Protein AF-A0A9E1ID74-F1 (afdb_monomer_lite)

Foldseek 3Di:
DDDDPPPPPPCPDPQALQLLLLVLLQVVLVVLVFHADPVVSVVSSVVCVCPDPVRSVVSNVQSDSVSCPVVDDNVNSCVVRVVDPPDDDPPDD

Sequence (93 aa):
MSLLLICAVVATGCHNSCQTICLRMAKYADECGYSVPDADIDSCMADYANAVREDLKVCSQYNGSESIQVEWSCDDLGIYWGADTEGDDDDED

pLDDT: mean 81.0, std 16.17, range [46.12, 94.69]

Radius of gyration: 16.9 Å; chains: 1; bounding box: 35×59×40 Å

Structure (mmCIF, N/CA/C/O backbone):
data_AF-A0A9E1ID74-F1
#
_entry.id   AF-A0A9E1ID74-F1
#
loop_
_atom_site.group_PDB
_atom_site.id
_atom_site.type_symbol
_atom_site.label_atom_id
_atom_site.label_alt_id
_atom_site.label_comp_id
_atom_site.label_asym_id
_atom_site.label_entity_id
_atom_site.label_seq_id
_atom_site.pdbx_PDB_ins_code
_atom_site.Cartn_x
_atom_site.Cartn_y
_atom_site.Cartn_z
_atom_site.occupancy
_atom_site.B_iso_or_equiv
_atom_site.auth_seq_id
_atom_site.auth_comp_id
_atom_site.auth_asym_id
_atom_site.auth_atom_id
_atom_site.pdbx_PDB_model_num
ATOM 1 N N . MET A 1 1 ? -16.589 -40.671 -1.075 1.00 46.88 1 MET A N 1
ATOM 2 C CA . MET A 1 1 ? -16.523 -39.369 -1.768 1.00 46.88 1 MET A CA 1
ATOM 3 C C . MET A 1 1 ? -15.412 -38.592 -1.094 1.00 46.88 1 MET A C 1
ATOM 5 O O . MET A 1 1 ? -15.607 -38.092 0.005 1.00 46.88 1 MET A O 1
ATOM 9 N N . SER A 1 2 ? -14.207 -38.699 -1.651 1.00 50.78 2 SER A N 1
ATOM 10 C CA . SER A 1 2 ? -12.974 -38.241 -1.011 1.00 50.78 2 SER A CA 1
ATOM 11 C C . SER A 1 2 ? -12.783 -36.735 -1.159 1.00 50.78 2 SER A C 1
ATOM 13 O O . SER A 1 2 ? -13.080 -36.167 -2.205 1.00 50.78 2 SER A O 1
ATOM 15 N N . LEU A 1 3 ? -12.290 -36.160 -0.063 1.00 54.28 3 LEU A N 1
ATOM 16 C CA . LEU A 1 3 ? -11.874 -34.788 0.198 1.00 54.28 3 LEU A CA 1
ATOM 17 C C . LEU A 1 3 ? -11.276 -34.028 -1.001 1.00 54.28 3 LEU A C 1
ATOM 19 O O . LEU A 1 3 ? -10.272 -34.454 -1.566 1.00 54.28 3 LEU A O 1
ATOM 23 N N . LEU A 1 4 ? -11.780 -32.815 -1.236 1.00 55.09 4 LEU A N 1
ATOM 24 C CA . LEU A 1 4 ? -10.993 -31.700 -1.769 1.00 55.09 4 LEU A CA 1
ATOM 25 C C . LEU A 1 4 ? -11.007 -30.573 -0.732 1.00 55.09 4 LEU A C 1
ATOM 27 O O . LEU A 1 4 ? -11.786 -29.628 -0.804 1.00 55.09 4 LEU A O 1
ATOM 31 N N . LEU A 1 5 ? -10.157 -30.726 0.281 1.00 60.03 5 LEU A N 1
ATOM 32 C CA . LEU A 1 5 ? -9.726 -29.632 1.144 1.00 60.03 5 LEU A CA 1
ATOM 33 C C . LEU A 1 5 ? -8.728 -28.820 0.309 1.00 60.03 5 LEU A C 1
ATOM 35 O O . LEU A 1 5 ? -7.559 -29.184 0.200 1.00 60.03 5 LEU A O 1
ATOM 39 N N . ILE A 1 6 ? -9.218 -27.779 -0.364 1.00 63.28 6 ILE A N 1
ATOM 40 C CA . ILE A 1 6 ? -8.360 -26.790 -1.014 1.00 63.28 6 ILE A CA 1
ATOM 41 C C . ILE A 1 6 ? -7.671 -26.043 0.125 1.00 63.28 6 ILE A C 1
ATOM 43 O O . ILE A 1 6 ? -8.276 -25.208 0.795 1.00 63.28 6 ILE A O 1
ATOM 47 N N . CYS A 1 7 ? -6.418 -26.403 0.393 1.00 46.19 7 CYS A N 1
ATOM 48 C CA . CYS A 1 7 ? -5.524 -25.594 1.201 1.00 46.19 7 CYS A CA 1
ATOM 49 C C . CYS A 1 7 ? -5.383 -24.243 0.498 1.00 46.19 7 CYS A C 1
ATOM 51 O O . CYS A 1 7 ? -4.594 -24.112 -0.436 1.00 46.19 7 CYS A O 1
ATOM 53 N N . ALA A 1 8 ? -6.164 -23.253 0.931 1.00 54.69 8 ALA A N 1
ATOM 54 C CA . ALA A 1 8 ? -5.863 -21.855 0.687 1.00 54.69 8 ALA A CA 1
ATOM 55 C C . ALA A 1 8 ? -4.518 -21.588 1.366 1.00 54.69 8 ALA A C 1
ATOM 57 O O . ALA A 1 8 ? -4.439 -21.335 2.569 1.00 54.69 8 ALA A O 1
ATOM 58 N N . VAL A 1 9 ? -3.439 -21.759 0.604 1.00 52.03 9 VAL A N 1
ATOM 59 C CA . VAL A 1 9 ? -2.127 -21.244 0.962 1.00 52.03 9 VAL A CA 1
ATOM 60 C C . VAL A 1 9 ? -2.303 -19.738 0.925 1.00 52.03 9 VAL A C 1
ATOM 62 O O . VAL A 1 9 ? -2.145 -19.110 -0.115 1.00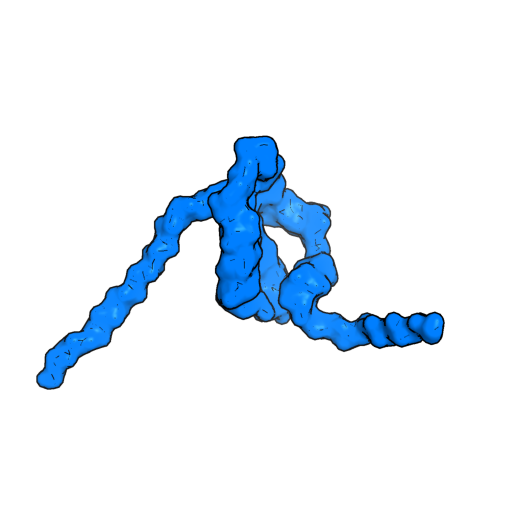 52.03 9 VAL A O 1
ATOM 65 N N . VAL A 1 10 ? -2.702 -19.166 2.059 1.00 51.94 10 VAL A N 1
ATOM 66 C CA . VAL A 1 10 ? -2.506 -17.748 2.317 1.00 51.94 10 VAL A CA 1
ATOM 67 C C . VAL A 1 10 ? -0.995 -17.621 2.397 1.00 51.94 10 VAL A C 1
ATOM 69 O O . VAL A 1 10 ? -0.381 -17.851 3.439 1.00 51.94 10 VAL A O 1
ATOM 72 N N . ALA A 1 11 ? -0.374 -17.425 1.237 1.00 48.16 11 ALA A N 1
ATOM 73 C CA . ALA A 1 11 ? 1.009 -17.037 1.144 1.00 48.16 11 ALA A CA 1
ATOM 74 C C . ALA A 1 11 ? 1.066 -15.662 1.801 1.00 48.16 11 ALA A C 1
ATOM 76 O O . ALA A 1 11 ? 0.913 -14.638 1.148 1.00 48.16 11 ALA A O 1
ATOM 77 N N . THR A 1 12 ? 1.251 -15.635 3.119 1.00 53.47 12 THR A N 1
ATOM 78 C CA . THR A 1 12 ? 1.775 -14.467 3.814 1.00 53.47 12 THR A CA 1
ATOM 79 C C . THR A 1 12 ? 3.221 -14.335 3.349 1.00 53.47 12 THR A C 1
ATOM 81 O O . THR A 1 12 ? 4.159 -14.720 4.051 1.00 53.47 12 THR A O 1
ATOM 84 N N . GLY A 1 13 ? 3.388 -13.929 2.088 1.00 58.72 13 GLY A N 1
ATOM 85 C CA . GLY A 1 13 ? 4.668 -13.585 1.513 1.00 58.72 13 GLY A CA 1
ATOM 86 C C . GLY A 1 13 ? 5.272 -12.496 2.380 1.00 58.72 13 GLY A C 1
ATOM 87 O O . GLY A 1 13 ? 4.562 -11.653 2.928 1.00 58.72 13 GLY A O 1
ATOM 88 N N . CYS A 1 14 ? 6.585 -12.540 2.570 1.00 72.00 14 CYS A N 1
ATOM 89 C CA . CYS A 1 14 ? 7.290 -11.439 3.205 1.00 72.00 14 CYS A CA 1
ATOM 90 C C . CYS A 1 14 ? 7.087 -10.183 2.351 1.00 72.00 14 CYS A C 1
ATOM 92 O O . CYS A 1 14 ? 7.803 -9.983 1.374 1.00 72.00 14 CYS A O 1
ATOM 94 N N . HIS A 1 15 ? 6.101 -9.362 2.706 1.00 85.25 15 HIS A N 1
ATOM 95 C CA . HIS A 1 15 ? 5.887 -8.071 2.078 1.00 85.25 15 HIS A CA 1
ATOM 96 C C . HIS A 1 15 ? 6.904 -7.081 2.629 1.00 85.25 15 HIS A C 1
ATOM 98 O O . HIS A 1 15 ? 7.155 -7.021 3.836 1.00 85.25 15 HIS A O 1
ATOM 104 N N . ASN A 1 16 ? 7.503 -6.300 1.739 1.00 88.12 16 ASN A N 1
ATOM 105 C CA . ASN A 1 16 ? 8.372 -5.214 2.152 1.00 88.12 16 ASN A CA 1
ATOM 106 C C . ASN A 1 16 ? 7.550 -4.006 2.652 1.00 88.12 16 ASN A C 1
ATOM 108 O O . ASN A 1 16 ? 6.315 -3.974 2.580 1.00 88.12 16 ASN A O 1
ATOM 112 N N . SER A 1 17 ? 8.238 -2.996 3.188 1.00 89.81 17 SER A N 1
ATOM 113 C CA . SER A 1 17 ? 7.586 -1.819 3.770 1.00 89.81 17 SER A CA 1
ATOM 114 C C . SER A 1 17 ? 6.699 -1.056 2.783 1.00 89.81 17 SER A C 1
ATOM 116 O O . SER A 1 17 ? 5.713 -0.476 3.231 1.00 89.81 17 SER A O 1
ATOM 118 N N . CYS A 1 18 ? 7.028 -1.061 1.486 1.00 90.19 18 CYS A N 1
ATOM 119 C CA . CYS A 1 18 ? 6.259 -0.397 0.429 1.00 90.19 18 CYS A CA 1
ATOM 120 C C . CYS A 1 18 ? 5.058 -1.234 -0.018 1.00 90.19 18 CYS A C 1
ATOM 122 O O . CYS A 1 18 ? 3.957 -0.713 -0.113 1.00 90.19 18 CYS A O 1
ATOM 124 N N . GLN A 1 19 ? 5.209 -2.551 -0.164 1.00 93.44 19 GLN A N 1
ATOM 125 C CA . GLN A 1 19 ? 4.073 -3.446 -0.442 1.00 93.44 19 GLN A CA 1
ATOM 126 C C . GLN A 1 19 ? 3.014 -3.393 0.671 1.00 93.44 19 GLN A C 1
ATOM 128 O O . GLN A 1 19 ? 1.816 -3.496 0.426 1.00 93.44 19 GLN A O 1
ATOM 133 N N . THR A 1 20 ? 3.451 -3.162 1.911 1.00 92.50 20 THR A N 1
ATOM 134 C CA . THR A 1 20 ? 2.544 -2.957 3.049 1.00 92.50 20 THR A CA 1
ATOM 135 C C . THR A 1 20 ? 1.709 -1.675 2.915 1.00 92.50 20 THR A C 1
ATOM 137 O O . THR A 1 20 ? 0.609 -1.623 3.463 1.00 92.50 20 THR A O 1
ATOM 140 N N . ILE A 1 21 ? 2.193 -0.653 2.197 1.00 92.38 21 ILE A N 1
ATOM 141 C CA . ILE A 1 21 ? 1.428 0.576 1.937 1.00 92.38 21 ILE A CA 1
ATOM 142 C C . ILE A 1 21 ? 0.216 0.263 1.065 1.00 92.38 21 ILE A C 1
ATOM 144 O O . ILE A 1 21 ? -0.879 0.656 1.451 1.00 92.38 21 ILE A O 1
ATOM 148 N N . CYS A 1 22 ? 0.378 -0.522 -0.007 1.00 93.62 22 CYS A N 1
ATOM 149 C CA . CYS A 1 22 ? -0.728 -0.939 -0.880 1.00 93.62 22 CYS A CA 1
ATOM 150 C C . CYS A 1 22 ? -1.894 -1.535 -0.082 1.00 93.62 22 CYS A C 1
ATOM 152 O O . CYS A 1 22 ? -3.035 -1.105 -0.209 1.00 93.62 22 CYS A O 1
ATOM 154 N N . LEU A 1 23 ? -1.590 -2.467 0.827 1.00 92.69 23 LEU A N 1
ATOM 155 C CA . LEU A 1 23 ? -2.598 -3.115 1.672 1.00 92.69 23 LEU A CA 1
ATOM 156 C C . LEU A 1 23 ? -3.300 -2.134 2.616 1.00 92.69 23 LEU A C 1
ATOM 158 O O . LEU A 1 23 ? -4.491 -2.264 2.889 1.00 92.69 23 LEU A O 1
ATOM 162 N N . ARG A 1 24 ? -2.560 -1.163 3.156 1.00 93.62 24 ARG A N 1
ATOM 163 C CA . ARG A 1 24 ? -3.112 -0.178 4.093 1.00 93.62 24 ARG A CA 1
ATOM 164 C C . ARG A 1 24 ? -3.930 0.891 3.376 1.00 93.62 24 ARG A C 1
ATOM 166 O O . ARG A 1 24 ? -4.968 1.270 3.902 1.00 93.62 24 ARG A O 1
ATOM 173 N N . MET A 1 25 ? -3.505 1.322 2.190 1.00 93.75 25 MET A N 1
ATOM 174 C CA . MET A 1 25 ? -4.274 2.217 1.327 1.00 93.75 25 MET A CA 1
ATOM 175 C C . MET A 1 25 ? -5.563 1.553 0.853 1.00 93.75 25 MET A C 1
ATOM 177 O O . MET A 1 25 ? -6.612 2.175 0.934 1.00 93.75 25 MET A O 1
ATOM 181 N N . ALA A 1 26 ? -5.513 0.285 0.436 1.00 94.12 26 ALA A N 1
ATOM 182 C CA . ALA A 1 26 ? -6.708 -0.460 0.042 1.00 94.12 26 ALA A CA 1
ATOM 183 C C . ALA A 1 26 ? -7.686 -0.627 1.214 1.00 94.12 26 ALA A C 1
ATOM 185 O O . ALA A 1 26 ? -8.883 -0.404 1.069 1.00 94.12 26 ALA A O 1
ATOM 186 N N . LYS A 1 27 ? -7.171 -0.937 2.412 1.00 93.81 27 LYS A N 1
ATOM 187 C CA . LYS A 1 27 ? -7.998 -0.975 3.621 1.00 93.81 27 LYS A CA 1
ATOM 188 C C . LYS A 1 27 ? -8.622 0.386 3.935 1.00 93.81 27 LYS A C 1
ATOM 190 O O . LYS A 1 27 ? -9.786 0.441 4.307 1.00 93.81 27 LYS A O 1
ATOM 195 N N . TYR A 1 28 ? -7.856 1.468 3.832 1.00 94.69 28 TYR A N 1
ATOM 196 C CA . TYR A 1 28 ? -8.394 2.794 4.111 1.00 94.69 28 TYR A CA 1
ATOM 197 C C . TYR A 1 28 ? -9.425 3.215 3.048 1.00 94.69 28 TYR A C 1
ATOM 199 O O . TYR A 1 28 ? -10.436 3.820 3.383 1.00 94.69 28 TYR A O 1
ATOM 207 N N . ALA A 1 29 ? -9.242 2.803 1.792 1.00 94.06 29 ALA A N 1
ATOM 208 C CA . ALA A 1 29 ? -10.223 3.005 0.732 1.00 94.06 29 ALA A CA 1
ATOM 209 C C . ALA A 1 29 ? -11.547 2.281 1.043 1.00 94.06 29 ALA A C 1
ATOM 211 O O . ALA A 1 29 ? -12.607 2.891 0.916 1.00 94.06 29 ALA A O 1
ATOM 212 N N . ASP A 1 30 ? -11.490 1.047 1.559 1.00 93.00 30 ASP A N 1
ATOM 213 C CA . ASP A 1 30 ? -12.671 0.311 2.047 1.00 93.00 30 ASP A CA 1
ATOM 214 C C . ASP A 1 30 ? -13.367 1.049 3.204 1.00 93.00 30 ASP A C 1
ATOM 216 O O . ASP A 1 30 ? -14.587 1.218 3.194 1.00 93.00 30 ASP A O 1
ATOM 220 N N . GLU A 1 31 ? -12.597 1.599 4.150 1.00 93.88 31 GLU A N 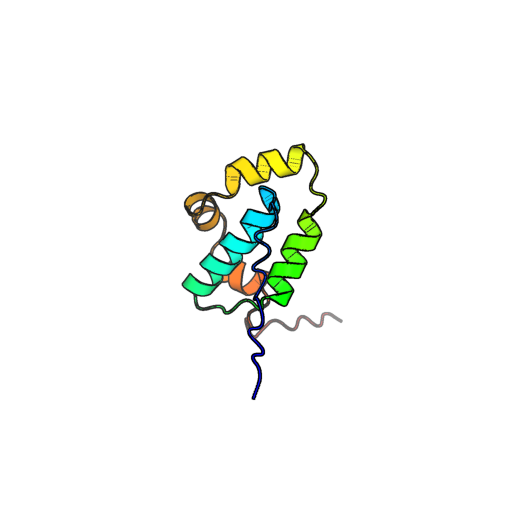1
ATOM 221 C CA . GLU A 1 31 ? -13.120 2.448 5.234 1.00 93.88 31 GLU A CA 1
ATOM 222 C C . GLU A 1 31 ? -13.782 3.741 4.706 1.00 93.88 31 GLU A C 1
ATOM 224 O O . GLU A 1 31 ? -14.720 4.247 5.327 1.00 93.88 31 GLU A O 1
ATOM 229 N N . CYS A 1 32 ? -13.334 4.251 3.555 1.00 92.56 32 CYS A N 1
ATOM 230 C CA . CYS A 1 32 ? -13.929 5.379 2.832 1.00 92.56 32 CYS A CA 1
ATOM 231 C C . CYS A 1 32 ? -15.144 4.990 1.962 1.00 92.56 32 CYS A C 1
ATOM 233 O O . CYS A 1 32 ? -15.833 5.879 1.463 1.00 92.56 32 CYS A O 1
ATOM 235 N N . GLY A 1 33 ? -15.440 3.694 1.802 1.00 92.88 33 GLY A N 1
ATOM 236 C CA . GLY A 1 33 ? -16.561 3.183 1.007 1.00 92.88 33 GLY A CA 1
ATOM 237 C C . GLY A 1 33 ? -16.207 2.733 -0.415 1.00 92.88 33 GLY A C 1
ATOM 238 O O . GLY A 1 33 ? -17.112 2.386 -1.174 1.00 92.88 33 GLY A O 1
ATOM 239 N N . TYR A 1 34 ? -14.922 2.702 -0.772 1.00 89.75 34 TYR A N 1
ATOM 240 C CA . TYR A 1 34 ? -14.437 2.242 -2.071 1.00 89.75 34 TYR A CA 1
ATOM 241 C C . TYR A 1 34 ? -13.951 0.796 -1.987 1.00 89.75 34 TYR A C 1
ATOM 243 O O . TYR A 1 34 ? -13.088 0.461 -1.179 1.00 89.75 34 TYR A O 1
ATOM 251 N N . SER A 1 35 ? -14.480 -0.073 -2.847 1.00 90.19 35 SER A N 1
ATOM 252 C CA . SER A 1 35 ? -14.006 -1.453 -2.933 1.00 90.19 35 SER A CA 1
ATOM 253 C C . SER A 1 35 ? -12.850 -1.538 -3.922 1.00 90.19 35 SER A C 1
ATOM 255 O O . SER A 1 35 ? -13.028 -1.237 -5.099 1.00 90.19 35 SER A O 1
ATOM 257 N N . VAL A 1 36 ? -11.677 -1.953 -3.443 1.00 90.69 36 VAL A N 1
ATOM 258 C CA . VAL A 1 36 ? -10.484 -2.140 -4.277 1.00 90.69 36 VAL A CA 1
ATOM 259 C C . VAL A 1 36 ? -10.373 -3.616 -4.675 1.00 90.69 36 VAL A C 1
ATOM 261 O O . VAL A 1 36 ? -10.283 -4.467 -3.786 1.00 90.69 36 VAL A O 1
ATOM 264 N N . PRO A 1 37 ? -10.379 -3.955 -5.976 1.00 91.56 37 PRO A N 1
ATOM 265 C CA . PRO A 1 37 ? -10.166 -5.321 -6.439 1.00 91.56 37 PRO A CA 1
ATOM 266 C C . PRO A 1 37 ? -8.810 -5.883 -5.998 1.00 91.56 37 PRO A C 1
ATOM 268 O O . PRO A 1 37 ? -7.783 -5.219 -6.121 1.00 91.56 37 PRO A O 1
ATOM 271 N N . ASP A 1 38 ? -8.777 -7.154 -5.583 1.00 90.62 38 ASP A N 1
ATOM 272 C CA . ASP A 1 38 ? -7.528 -7.839 -5.205 1.00 90.62 38 ASP A CA 1
ATOM 273 C C . ASP A 1 38 ? -6.457 -7.762 -6.311 1.00 90.62 38 ASP A C 1
ATOM 275 O O . ASP A 1 38 ? -5.271 -7.651 -6.018 1.00 90.62 38 ASP A O 1
ATOM 279 N N . ALA A 1 39 ? -6.870 -7.759 -7.585 1.00 90.44 39 ALA A N 1
ATOM 280 C CA . ALA A 1 39 ? -5.967 -7.624 -8.728 1.00 90.44 39 ALA A CA 1
ATOM 281 C C . ALA A 1 39 ? -5.214 -6.281 -8.749 1.00 90.44 39 ALA A C 1
ATOM 283 O O . ALA A 1 39 ? -4.042 -6.247 -9.126 1.00 90.44 39 ALA A O 1
ATOM 284 N N . ASP A 1 40 ? -5.852 -5.197 -8.306 1.00 91.94 40 ASP A N 1
ATOM 285 C CA . ASP A 1 40 ? -5.240 -3.866 -8.260 1.00 91.94 40 ASP A CA 1
ATOM 286 C C . ASP A 1 40 ? -4.291 -3.753 -7.063 1.00 91.94 40 ASP A C 1
ATOM 288 O O . ASP A 1 40 ? -3.196 -3.194 -7.170 1.00 91.94 40 ASP A O 1
ATOM 292 N N . ILE A 1 41 ? -4.653 -4.382 -5.941 1.00 92.88 41 ILE A N 1
ATOM 293 C CA . ILE A 1 41 ? -3.774 -4.520 -4.774 1.00 92.88 41 ILE A CA 1
ATOM 294 C C . ILE A 1 41 ? -2.523 -5.324 -5.152 1.00 92.88 41 ILE A C 1
ATOM 296 O O . ILE A 1 41 ? -1.404 -4.910 -4.836 1.00 92.88 41 ILE A O 1
ATOM 300 N N . ASP A 1 42 ? -2.693 -6.445 -5.854 1.00 92.19 42 ASP A N 1
ATOM 301 C CA . ASP A 1 42 ? -1.597 -7.280 -6.347 1.00 92.19 42 ASP A CA 1
ATOM 302 C C . ASP A 1 42 ? -0.710 -6.522 -7.340 1.00 92.19 42 ASP A C 1
ATOM 304 O O . ASP A 1 42 ? 0.518 -6.613 -7.250 1.00 92.19 42 ASP A O 1
ATOM 308 N N . SER A 1 43 ? -1.304 -5.733 -8.240 1.00 91.38 43 SER A N 1
ATOM 309 C CA . SER A 1 43 ? -0.561 -4.870 -9.163 1.00 91.38 43 SER A CA 1
ATOM 310 C C . SER A 1 43 ? 0.283 -3.843 -8.403 1.00 91.38 43 SER A C 1
ATOM 312 O O . SER A 1 43 ? 1.493 -3.767 -8.622 1.00 91.38 43 SER A O 1
ATOM 314 N N . CYS A 1 44 ? -0.305 -3.138 -7.430 1.00 92.50 44 CYS A N 1
ATOM 315 C CA . CYS A 1 44 ? 0.426 -2.209 -6.565 1.00 92.50 44 CYS A CA 1
ATOM 316 C C . CYS A 1 44 ? 1.590 -2.912 -5.846 1.00 92.50 44 CYS A C 1
ATOM 318 O O . CYS A 1 44 ? 2.721 -2.422 -5.809 1.00 92.50 44 CYS A O 1
ATOM 320 N N . MET A 1 45 ? 1.357 -4.108 -5.296 1.00 92.75 45 MET A N 1
ATOM 321 C CA . MET A 1 45 ? 2.410 -4.874 -4.626 1.00 92.75 45 MET A CA 1
ATOM 322 C C . MET A 1 45 ? 3.514 -5.337 -5.585 1.00 92.75 45 MET A C 1
ATOM 324 O O . MET A 1 45 ? 4.672 -5.447 -5.161 1.00 92.75 45 MET A O 1
ATOM 328 N N . ALA A 1 46 ? 3.186 -5.627 -6.844 1.00 91.75 46 ALA A N 1
ATOM 329 C CA . ALA A 1 46 ? 4.151 -6.021 -7.863 1.00 91.75 46 ALA A CA 1
ATOM 330 C C . ALA A 1 46 ? 5.087 -4.862 -8.235 1.00 91.75 46 ALA A C 1
ATOM 332 O O . ALA A 1 46 ? 6.301 -5.075 -8.313 1.00 91.75 46 ALA A O 1
ATOM 333 N N . ASP A 1 47 ? 4.561 -3.641 -8.351 1.00 89.62 47 ASP A N 1
ATOM 334 C CA . ASP A 1 47 ? 5.356 -2.438 -8.631 1.00 89.62 47 ASP A CA 1
ATOM 335 C C . ASP A 1 47 ? 6.407 -2.189 -7.541 1.00 89.62 47 ASP A C 1
ATOM 337 O O . ASP A 1 47 ? 7.568 -1.873 -7.817 1.00 89.62 47 ASP A O 1
ATOM 341 N N . TYR A 1 48 ? 6.042 -2.445 -6.283 1.00 89.44 48 TYR A N 1
ATOM 342 C CA . TYR A 1 48 ? 6.947 -2.294 -5.146 1.00 89.44 48 TYR A CA 1
ATOM 343 C C . TYR A 1 48 ? 7.756 -3.547 -4.798 1.00 89.44 48 TYR A C 1
ATOM 345 O O . TYR A 1 48 ? 8.535 -3.515 -3.840 1.00 89.44 48 TYR A O 1
ATOM 353 N N . ALA A 1 49 ? 7.640 -4.647 -5.549 1.00 89.44 49 ALA A N 1
ATOM 354 C CA . ALA A 1 49 ? 8.353 -5.891 -5.244 1.00 89.44 49 ALA A CA 1
ATOM 355 C C . ALA A 1 49 ? 9.882 -5.719 -5.252 1.00 89.44 49 ALA A C 1
ATOM 357 O O . ALA A 1 49 ? 10.585 -6.372 -4.481 1.00 89.44 49 ALA A O 1
ATOM 358 N N . ASN A 1 50 ? 10.386 -4.797 -6.079 1.00 86.88 50 ASN A N 1
ATOM 359 C CA . ASN A 1 50 ? 11.812 -4.506 -6.233 1.00 86.88 50 ASN A CA 1
ATOM 360 C C . ASN A 1 50 ? 12.209 -3.116 -5.706 1.00 86.88 50 ASN A C 1
ATOM 362 O O . ASN A 1 50 ? 13.238 -2.583 -6.123 1.00 86.88 50 ASN A O 1
ATOM 366 N N . ALA A 1 51 ? 11.412 -2.529 -4.803 1.00 88.19 51 ALA A N 1
ATOM 367 C CA . ALA A 1 51 ? 11.696 -1.222 -4.213 1.00 88.19 51 ALA A CA 1
ATOM 368 C C . ALA A 1 51 ? 13.125 -1.167 -3.641 1.00 88.19 51 ALA A C 1
ATOM 370 O O . ALA A 1 51 ? 13.559 -2.063 -2.904 1.00 88.19 51 ALA A O 1
ATOM 371 N N . VAL A 1 52 ? 13.875 -0.115 -3.985 1.00 90.31 52 VAL A N 1
ATOM 372 C CA . VAL A 1 52 ? 15.266 0.019 -3.538 1.00 90.31 52 VAL A CA 1
ATOM 373 C C . VAL A 1 52 ? 15.326 0.424 -2.066 1.00 90.31 52 VAL A C 1
ATOM 375 O O . VAL A 1 52 ? 14.347 0.864 -1.468 1.00 90.31 52 VAL A O 1
ATOM 378 N N . ARG A 1 53 ? 16.501 0.285 -1.439 1.00 88.25 53 ARG A N 1
ATOM 379 C CA . ARG A 1 53 ? 16.684 0.550 0.002 1.00 88.25 53 ARG A CA 1
ATOM 380 C C . ARG A 1 53 ? 16.188 1.936 0.438 1.00 88.25 53 ARG A C 1
ATOM 382 O O . ARG A 1 53 ? 15.715 2.068 1.566 1.00 88.25 53 ARG A O 1
ATOM 389 N N . GLU A 1 54 ? 16.347 2.949 -0.406 1.00 90.75 54 GLU A N 1
ATOM 390 C CA . GLU A 1 54 ? 15.905 4.315 -0.108 1.00 90.75 54 GLU A CA 1
ATOM 391 C C . GLU A 1 54 ? 14.378 4.395 -0.040 1.00 90.75 54 GLU A C 1
ATOM 393 O O . GLU A 1 54 ? 13.850 4.830 0.985 1.00 90.75 54 GLU A O 1
ATOM 398 N N . ASP A 1 55 ? 13.680 3.841 -1.031 1.00 87.12 55 ASP A N 1
ATOM 399 C CA . ASP A 1 55 ? 12.216 3.747 -1.048 1.00 87.12 55 ASP A CA 1
ATOM 400 C C . ASP A 1 55 ? 11.705 2.939 0.141 1.00 87.12 55 ASP A C 1
ATOM 402 O O . ASP A 1 55 ? 10.824 3.384 0.869 1.00 87.12 55 ASP A O 1
ATOM 406 N N . LEU A 1 56 ? 12.330 1.794 0.437 1.00 88.88 56 LEU A N 1
ATOM 407 C CA . LEU A 1 56 ? 11.972 0.971 1.594 1.00 88.88 56 LEU A CA 1
ATOM 408 C C . LEU A 1 56 ? 12.057 1.749 2.913 1.00 88.88 56 LEU A C 1
ATOM 410 O O . LEU A 1 56 ? 11.245 1.528 3.815 1.00 88.88 56 LEU A O 1
ATOM 414 N N . LYS A 1 57 ? 13.026 2.665 3.039 1.00 90.62 57 LYS A N 1
ATOM 415 C CA . LYS A 1 57 ? 13.173 3.527 4.215 1.00 90.62 57 LYS A CA 1
ATOM 416 C C . LYS A 1 57 ? 12.080 4.593 4.265 1.00 90.62 57 LYS A C 1
ATOM 418 O O . LYS A 1 57 ? 11.581 4.875 5.354 1.00 90.62 57 LYS A O 1
ATOM 423 N N . VAL A 1 58 ? 11.718 5.189 3.131 1.00 89.00 58 VAL A N 1
ATOM 424 C CA . VAL A 1 58 ? 10.596 6.137 3.047 1.00 89.00 58 VAL A CA 1
ATOM 42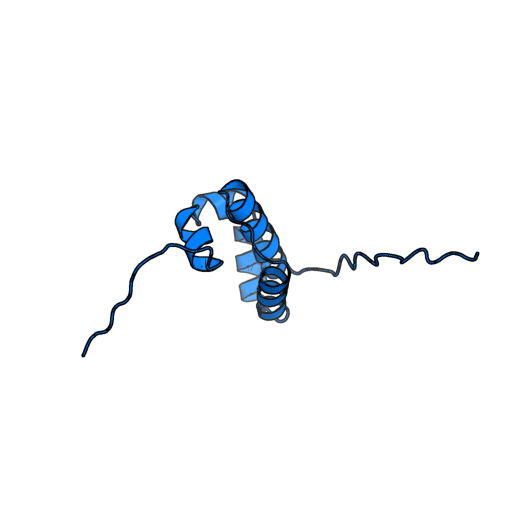5 C C . VAL A 1 58 ? 9.300 5.418 3.404 1.00 89.00 58 VAL A C 1
ATOM 427 O O . VAL A 1 58 ? 8.641 5.787 4.371 1.00 89.00 58 VAL A O 1
ATOM 430 N N . CYS A 1 59 ? 8.999 4.305 2.742 1.00 88.44 59 CYS A N 1
ATOM 431 C CA . CYS A 1 59 ? 7.810 3.518 3.025 1.00 88.44 59 CYS A CA 1
ATOM 432 C C . CYS A 1 59 ? 7.760 3.044 4.480 1.00 88.44 59 CYS A C 1
ATOM 434 O O . CYS A 1 59 ? 6.708 3.057 5.100 1.00 88.44 59 CYS A O 1
ATOM 436 N N . SER A 1 60 ? 8.891 2.667 5.082 1.00 88.81 60 SER A N 1
ATOM 437 C CA . SER A 1 60 ? 8.920 2.295 6.501 1.00 88.81 60 SER A CA 1
ATOM 438 C C . SER A 1 60 ? 8.563 3.444 7.446 1.00 88.81 60 SER A C 1
ATOM 440 O O . SER A 1 60 ? 8.131 3.170 8.563 1.00 88.81 60 SER A O 1
ATOM 442 N N . GLN A 1 61 ? 8.791 4.696 7.049 1.00 90.50 61 GLN A N 1
ATOM 443 C CA . GLN A 1 61 ? 8.443 5.869 7.851 1.00 90.50 61 GLN A CA 1
ATOM 444 C C . GLN A 1 61 ? 6.968 6.238 7.694 1.00 9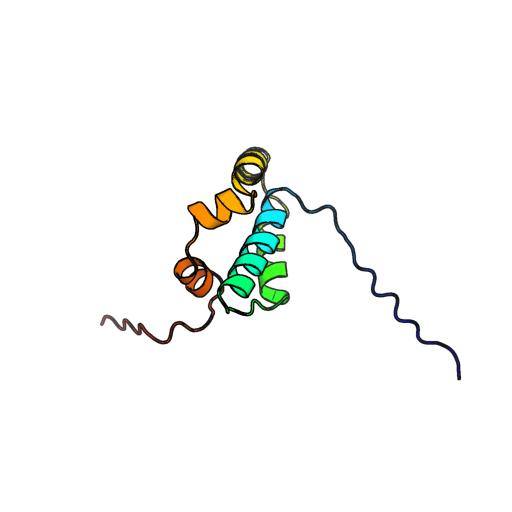0.50 61 GLN A C 1
ATOM 446 O O . GLN A 1 61 ? 6.338 6.611 8.677 1.00 90.50 61 GLN A O 1
ATOM 451 N N . TYR A 1 62 ? 6.424 6.097 6.484 1.00 85.69 62 TYR A N 1
ATOM 452 C CA . TYR A 1 62 ? 5.080 6.573 6.146 1.00 85.69 62 TYR A CA 1
ATOM 453 C C . TYR A 1 62 ? 4.027 5.475 6.028 1.00 85.69 62 TYR A C 1
ATOM 455 O O . TYR A 1 62 ? 2.858 5.782 5.835 1.00 85.69 62 TYR A O 1
ATOM 463 N N . ASN A 1 63 ? 4.383 4.195 6.174 1.00 84.50 63 ASN A N 1
ATOM 464 C CA . ASN A 1 63 ? 3.383 3.141 6.039 1.00 84.50 63 ASN A CA 1
ATOM 465 C C . ASN A 1 63 ? 2.368 3.120 7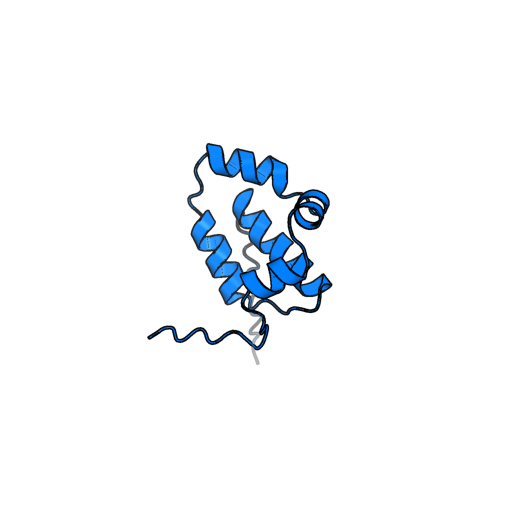.183 1.00 84.50 63 ASN A C 1
ATOM 467 O O . ASN A 1 63 ? 1.367 2.432 7.038 1.00 84.50 63 ASN A O 1
ATOM 471 N N . GLY A 1 64 ? 2.588 3.800 8.315 1.00 86.81 64 GLY A N 1
ATOM 472 C CA . GLY A 1 64 ? 1.658 3.822 9.452 1.00 86.81 64 GLY A CA 1
ATOM 473 C C . GLY A 1 64 ? 0.237 4.224 9.048 1.00 86.81 64 GLY A C 1
ATOM 474 O O . GLY A 1 64 ? 0.066 5.122 8.236 1.00 86.81 64 GLY A O 1
ATOM 475 N N . SER A 1 65 ? -0.787 3.585 9.625 1.00 84.19 65 SER A N 1
ATOM 476 C CA . SER A 1 65 ? -2.187 3.909 9.300 1.00 84.19 65 SER A CA 1
ATOM 477 C C . SER A 1 65 ? -2.520 5.385 9.532 1.00 84.19 65 SER A C 1
ATOM 479 O O . SER A 1 65 ? -3.169 5.990 8.693 1.00 84.19 65 SER A O 1
ATOM 481 N N . GLU A 1 66 ? -2.015 5.984 10.614 1.00 89.25 66 GLU A N 1
ATOM 482 C CA . GLU A 1 66 ? -2.178 7.421 10.876 1.00 89.25 66 GLU A CA 1
ATOM 483 C C . GLU A 1 66 ? -1.471 8.278 9.816 1.00 89.25 66 GLU A C 1
ATOM 485 O O . GLU A 1 66 ? -2.045 9.235 9.316 1.00 89.25 66 GLU A O 1
ATOM 490 N N . SER A 1 67 ? -0.252 7.907 9.411 1.00 90.00 67 SER A N 1
ATOM 491 C CA . SER A 1 67 ? 0.493 8.621 8.367 1.00 90.00 67 SER A CA 1
ATOM 492 C C . SER A 1 67 ? -0.218 8.574 7.017 1.00 90.00 67 SER A C 1
ATOM 494 O O . SER A 1 67 ? -0.266 9.584 6.326 1.00 90.00 67 SER A O 1
ATOM 496 N N . ILE A 1 68 ? -0.803 7.426 6.668 1.00 88.69 68 ILE A N 1
ATOM 497 C CA . ILE A 1 68 ? -1.595 7.272 5.445 1.00 88.69 68 ILE A CA 1
ATOM 498 C C . ILE A 1 68 ? -2.847 8.153 5.509 1.00 88.69 68 ILE A C 1
ATOM 500 O O . ILE A 1 68 ? -3.121 8.845 4.545 1.00 88.69 68 ILE A O 1
ATOM 504 N N . GLN A 1 69 ? -3.557 8.194 6.639 1.00 89.31 69 GLN A N 1
ATOM 505 C CA . GLN A 1 69 ? -4.759 9.029 6.806 1.00 89.31 69 GLN A CA 1
ATOM 506 C C . GLN A 1 69 ? -4.470 10.537 6.858 1.00 89.31 69 GLN A C 1
ATOM 508 O O . GLN A 1 69 ? -5.354 11.344 6.594 1.00 89.31 69 GLN A O 1
ATOM 513 N N . VAL A 1 70 ? -3.255 10.929 7.247 1.00 91.81 70 VAL A N 1
ATOM 514 C CA . VAL A 1 70 ? -2.820 12.333 7.219 1.00 91.81 70 VAL A CA 1
ATOM 515 C C . VAL A 1 70 ? -2.465 12.773 5.801 1.00 91.81 70 VAL A C 1
ATOM 517 O O . VAL A 1 70 ? -2.725 13.920 5.449 1.00 91.81 70 VAL A O 1
ATOM 520 N N . GLU A 1 71 ? -1.856 11.884 5.017 1.00 89.38 71 GLU A N 1
ATOM 521 C CA . GLU A 1 71 ? -1.341 12.211 3.684 1.00 89.38 71 GLU A CA 1
ATOM 522 C C . GLU A 1 71 ? -2.366 11.986 2.566 1.00 89.38 71 GLU A C 1
ATOM 524 O O . GLU A 1 71 ? -2.342 12.695 1.566 1.00 89.38 71 GLU A O 1
ATOM 529 N N . TRP A 1 72 ? -3.268 11.019 2.731 1.00 92.00 72 TRP A N 1
ATOM 530 C CA . TRP A 1 72 ? -4.268 10.647 1.734 1.00 92.00 72 TRP A CA 1
ATOM 531 C C . TRP A 1 72 ? -5.663 10.958 2.254 1.00 92.00 72 TRP A C 1
ATOM 533 O O . TRP A 1 72 ? -6.035 10.514 3.339 1.00 92.00 72 TRP A O 1
ATOM 543 N N . SER A 1 73 ? -6.455 11.683 1.471 1.00 93.88 73 SER A N 1
ATOM 544 C CA . SER A 1 73 ? -7.891 11.799 1.710 1.00 93.88 73 SER A CA 1
ATOM 545 C C . SER A 1 73 ? -8.654 10.613 1.110 1.00 93.88 73 SER A C 1
ATOM 547 O O . SER A 1 73 ? -8.129 9.844 0.301 1.00 93.88 73 SER A O 1
ATOM 549 N N . CYS A 1 74 ? -9.926 10.468 1.489 1.00 93.19 74 CYS A N 1
ATOM 550 C CA . CYS A 1 74 ? -10.806 9.494 0.847 1.00 93.19 74 CYS A CA 1
ATOM 551 C C . CYS A 1 74 ? -10.966 9.768 -0.657 1.00 93.19 74 CYS A C 1
ATOM 553 O O . CYS A 1 74 ? -11.003 8.818 -1.432 1.00 93.19 74 CYS A O 1
ATOM 555 N N . ASP A 1 75 ? -11.021 11.036 -1.073 1.00 92.25 75 ASP A N 1
ATOM 556 C CA . ASP A 1 75 ? -11.122 11.404 -2.489 1.00 92.25 75 ASP A CA 1
ATOM 557 C C . ASP A 1 75 ? -9.854 10.996 -3.255 1.00 92.25 75 ASP A C 1
ATOM 559 O O . ASP A 1 75 ? -9.947 10.392 -4.323 1.00 92.25 75 ASP A O 1
ATOM 563 N N . ASP A 1 76 ? -8.671 11.211 -2.664 1.00 92.19 76 ASP A N 1
ATOM 564 C CA . ASP A 1 76 ? -7.395 10.788 -3.261 1.00 92.19 76 ASP A CA 1
ATOM 565 C C . ASP A 1 76 ? -7.341 9.271 -3.460 1.00 92.19 76 ASP A C 1
ATOM 567 O O . ASP A 1 76 ? -6.838 8.791 -4.474 1.00 92.19 76 ASP A O 1
ATOM 571 N N . LEU A 1 77 ? -7.873 8.500 -2.505 1.00 91.69 77 LEU A N 1
ATOM 572 C CA . LEU A 1 77 ? -7.945 7.045 -2.618 1.00 91.69 77 LEU A CA 1
ATOM 573 C C . LEU A 1 77 ? -8.949 6.586 -3.675 1.00 91.69 77 LEU A C 1
ATOM 575 O O . LEU A 1 77 ? -8.652 5.633 -4.392 1.00 91.69 77 LEU A O 1
ATOM 579 N N . GLY A 1 78 ? -10.099 7.252 -3.789 1.00 89.69 78 GLY A N 1
ATOM 580 C CA . GLY A 1 78 ? -11.070 6.976 -4.847 1.00 89.69 78 GLY A CA 1
ATOM 581 C C . GLY A 1 78 ? -10.453 7.169 -6.233 1.00 89.69 78 GLY A C 1
ATOM 582 O O . GLY A 1 78 ? -10.511 6.266 -7.066 1.00 89.69 78 GLY A O 1
ATOM 583 N N . ILE A 1 79 ? -9.758 8.294 -6.434 1.00 89.88 79 ILE A N 1
ATOM 584 C CA . ILE A 1 79 ? -9.040 8.603 -7.679 1.00 89.88 79 ILE A CA 1
ATOM 585 C C . ILE A 1 79 ? -7.910 7.594 -7.925 1.00 89.88 79 ILE A C 1
ATOM 587 O O . ILE A 1 79 ? -7.795 7.050 -9.021 1.00 89.88 79 ILE A O 1
ATOM 591 N N . TYR A 1 80 ? -7.082 7.318 -6.914 1.00 89.19 80 TYR A N 1
ATOM 592 C CA . TYR A 1 80 ? -5.928 6.423 -7.040 1.00 89.19 80 TYR A CA 1
ATOM 593 C C . TYR A 1 80 ? -6.324 4.994 -7.424 1.00 89.19 80 TYR A C 1
ATOM 595 O O . TYR A 1 80 ? -5.673 4.385 -8.272 1.00 89.19 80 TYR A O 1
ATOM 603 N N . TRP A 1 81 ? -7.389 4.465 -6.820 1.00 90.19 81 TRP A N 1
ATOM 604 C CA . TRP A 1 81 ? -7.881 3.116 -7.103 1.00 90.19 81 TRP A CA 1
ATOM 605 C C . TRP A 1 81 ? -8.854 3.052 -8.286 1.00 90.19 81 TRP A C 1
ATOM 607 O O . TRP A 1 81 ? -9.345 1.972 -8.600 1.00 90.19 81 TRP A O 1
ATOM 617 N N . GLY A 1 82 ? -9.140 4.178 -8.946 1.00 79.75 82 GLY A N 1
ATOM 618 C CA . GLY A 1 82 ? -10.079 4.227 -10.066 1.00 79.75 82 GLY A CA 1
ATOM 619 C C . GLY A 1 82 ? -11.514 3.875 -9.668 1.00 79.75 82 GLY A C 1
ATOM 620 O O . GLY A 1 82 ? -12.274 3.377 -10.496 1.00 79.75 82 GLY A O 1
ATOM 621 N N . ALA A 1 83 ? -11.885 4.104 -8.406 1.00 64.06 83 ALA A N 1
ATOM 622 C CA . ALA A 1 83 ? -13.243 3.902 -7.932 1.00 64.06 83 ALA A CA 1
ATOM 623 C C . ALA A 1 83 ? -14.110 5.077 -8.402 1.00 64.06 83 ALA A C 1
ATOM 625 O O . ALA A 1 83 ? -14.239 6.068 -7.691 1.00 64.06 83 ALA A O 1
ATOM 626 N N . ASP A 1 84 ? -14.624 4.960 -9.630 1.00 54.56 84 ASP A N 1
ATOM 627 C CA . ASP A 1 84 ? -15.660 5.776 -10.275 1.00 54.56 84 ASP A CA 1
ATOM 628 C C . ASP A 1 84 ? -15.983 7.110 -9.569 1.00 54.56 84 ASP A C 1
ATOM 630 O O . ASP A 1 84 ? -17.037 7.274 -8.950 1.00 54.56 84 ASP A O 1
ATOM 634 N N . THR A 1 85 ? -15.117 8.113 -9.707 1.00 48.03 8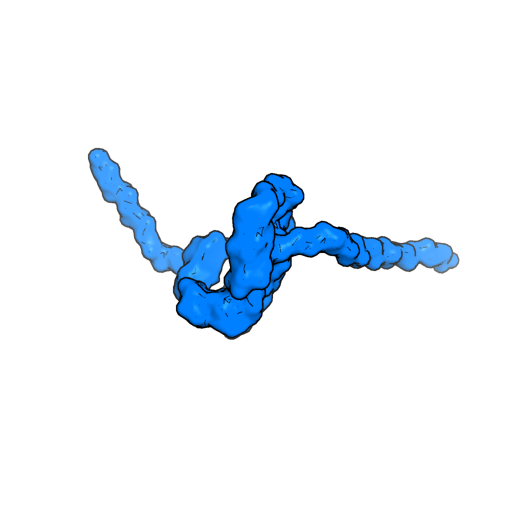5 THR A N 1
ATOM 635 C CA . THR A 1 85 ? -15.625 9.483 -9.787 1.00 48.03 85 THR A CA 1
ATOM 636 C C . THR A 1 85 ? -16.060 9.671 -11.232 1.00 48.03 85 THR A C 1
ATOM 638 O O . THR A 1 85 ? -15.226 9.876 -12.113 1.00 48.03 85 THR A O 1
ATOM 641 N N . GLU A 1 86 ? -17.356 9.522 -11.503 1.00 53.94 86 GLU A N 1
ATOM 642 C CA . GLU A 1 86 ? -17.933 9.998 -12.760 1.00 53.94 86 GLU A CA 1
ATOM 643 C C . GLU A 1 86 ? -17.514 11.469 -12.975 1.00 53.94 86 GLU A C 1
ATOM 645 O O . GLU A 1 86 ? -17.909 12.338 -12.198 1.00 53.94 86 GLU A O 1
ATOM 650 N N . GLY A 1 87 ? -16.737 11.728 -14.035 1.00 50.09 87 GLY A N 1
ATOM 651 C CA . GLY A 1 87 ? -16.520 13.054 -14.625 1.00 50.09 87 GLY A CA 1
ATOM 652 C C . GLY A 1 87 ? -15.114 13.640 -14.459 1.00 50.09 87 GLY A C 1
ATOM 653 O O . GLY A 1 87 ? -14.801 14.208 -13.421 1.00 50.09 87 GLY A O 1
ATOM 654 N N . ASP A 1 88 ? -14.293 13.553 -15.506 1.00 46.12 88 ASP A N 1
ATOM 655 C CA . ASP A 1 88 ? -14.117 14.698 -16.414 1.00 46.12 88 ASP A CA 1
ATOM 656 C C . ASP A 1 88 ? -13.524 14.196 -17.743 1.00 46.12 88 ASP A C 1
ATOM 658 O O . ASP A 1 88 ? -12.368 13.776 -17.837 1.00 46.12 88 ASP A O 1
ATOM 662 N N . ASP A 1 89 ? -14.389 14.158 -18.756 1.00 59.94 89 ASP A N 1
ATOM 663 C CA . ASP A 1 89 ? -14.000 14.195 -20.157 1.00 59.94 89 ASP A CA 1
ATOM 664 C C . ASP A 1 89 ? -13.408 15.587 -20.431 1.00 59.94 89 ASP A C 1
ATOM 666 O O . ASP A 1 89 ? -14.163 16.538 -20.611 1.00 59.94 89 ASP A O 1
ATOM 670 N N . ASP A 1 90 ? -12.086 15.717 -20.517 1.00 54.56 90 ASP A N 1
ATOM 671 C CA . ASP A 1 90 ? -11.472 16.844 -21.227 1.00 54.56 90 ASP A CA 1
ATOM 672 C C . ASP A 1 90 ? -10.889 16.324 -22.549 1.00 54.56 90 ASP A C 1
ATOM 674 O O . ASP A 1 90 ? -9.700 16.027 -22.695 1.00 54.56 90 ASP A O 1
ATOM 678 N N . ASP A 1 91 ? -11.792 16.184 -23.524 1.00 64.19 91 ASP A N 1
ATOM 679 C CA . ASP A 1 91 ? -11.484 16.470 -24.923 1.00 64.19 91 ASP A CA 1
ATOM 680 C C . ASP A 1 91 ? -11.008 17.938 -25.008 1.00 64.19 91 ASP A C 1
ATOM 682 O O . ASP A 1 91 ? -11.809 18.860 -24.858 1.00 64.19 91 ASP A O 1
ATOM 686 N N . GLU A 1 92 ? -9.726 18.173 -25.294 1.00 63.16 92 GLU A N 1
ATOM 687 C CA . GLU A 1 92 ? -9.260 19.456 -25.840 1.00 63.16 92 GLU A CA 1
ATOM 688 C C . GLU A 1 92 ? -8.662 19.237 -27.243 1.00 63.16 92 GLU A C 1
ATOM 690 O O . GLU A 1 92 ? -7.807 18.371 -27.450 1.00 63.16 92 GLU A O 1
ATOM 695 N N . ASP A 1 93 ? -9.198 20.028 -28.182 1.00 53.72 93 ASP A N 1
ATOM 696 C CA . ASP A 1 93 ? -9.148 19.974 -29.657 1.00 53.72 93 ASP A CA 1
ATOM 697 C C . ASP A 1 93 ? -7.774 19.823 -30.354 1.00 53.72 93 ASP A C 1
ATOM 699 O O . ASP A 1 93 ? -6.783 20.483 -29.957 1.00 53.72 93 ASP A O 1
#

Secondary structure (DSSP, 8-state):
----------------TTHHHHHHHHHHHHHTTPPPPHHHHHHHHHHTTT--HHHHHHHHHH-SHHHHHHH--HHHHHHHTT-----------